Protein AF-A0A3M0ZXK6-F1 (afdb_monomer)

Structure (mmCIF, N/CA/C/O backbone):
data_AF-A0A3M0ZXK6-F1
#
_entry.id   AF-A0A3M0ZXK6-F1
#
loop_
_atom_site.group_PDB
_atom_site.id
_atom_site.type_symbol
_atom_site.label_atom_id
_atom_site.label_alt_id
_atom_site.label_comp_id
_atom_site.label_asym_id
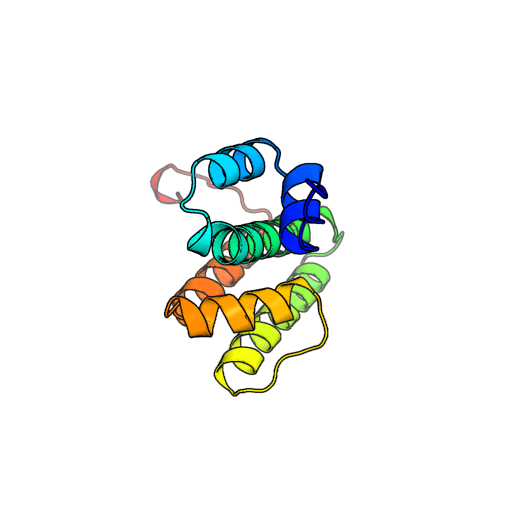_atom_site.label_entity_id
_atom_site.label_seq_id
_atom_site.pdbx_PDB_ins_code
_atom_site.Cartn_x
_atom_site.Cartn_y
_atom_site.Cartn_z
_atom_site.occupancy
_atom_site.B_iso_or_equiv
_atom_site.auth_seq_id
_atom_site.auth_comp_id
_atom_site.auth_asym_id
_atom_site.auth_atom_id
_atom_site.pdbx_PDB_model_num
ATOM 1 N N . MET A 1 1 ? -9.031 29.439 9.785 1.00 37.62 1 MET A N 1
ATOM 2 C CA . MET A 1 1 ? -9.095 27.963 9.754 1.00 37.62 1 MET A CA 1
ATOM 3 C C . MET A 1 1 ? -7.709 27.467 9.398 1.00 37.62 1 MET A C 1
ATOM 5 O O . MET A 1 1 ? -7.245 27.794 8.315 1.00 37.62 1 MET A O 1
ATOM 9 N N . SER A 1 2 ? -7.019 26.801 10.326 1.00 43.53 2 SER A N 1
ATOM 10 C CA . SER A 1 2 ? -5.708 26.208 10.035 1.00 43.53 2 SER A CA 1
ATOM 11 C C . SER A 1 2 ? -5.878 25.158 8.936 1.00 43.53 2 SER A C 1
ATOM 13 O O . SER A 1 2 ? -6.795 24.337 9.027 1.00 43.53 2 SER A O 1
ATOM 15 N N . ALA A 1 3 ? -5.056 25.210 7.889 1.00 57.19 3 ALA A N 1
ATOM 16 C CA .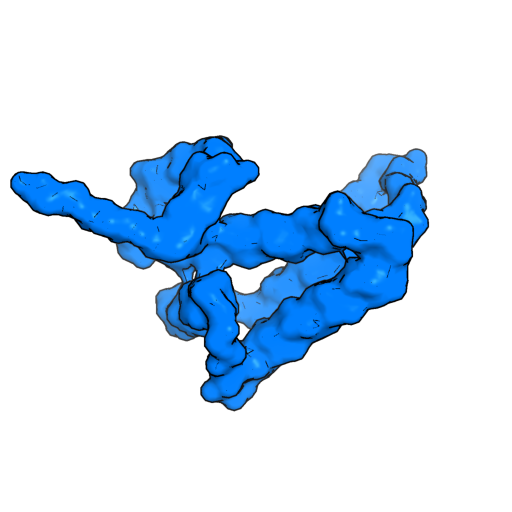 ALA A 1 3 ? -4.977 24.116 6.933 1.00 57.19 3 ALA A CA 1
ATOM 17 C C . ALA A 1 3 ? -4.490 22.888 7.709 1.00 57.19 3 ALA A C 1
ATOM 19 O O . ALA A 1 3 ? -3.409 22.914 8.291 1.00 57.19 3 ALA A O 1
ATOM 20 N N . ARG A 1 4 ? -5.320 21.848 7.794 1.00 72.62 4 ARG A N 1
ATOM 21 C CA . ARG A 1 4 ? -4.926 20.593 8.434 1.00 72.62 4 ARG A CA 1
ATOM 22 C C . ARG A 1 4 ? -3.749 20.030 7.632 1.00 72.62 4 ARG A C 1
ATOM 24 O O . ARG A 1 4 ? -3.878 19.884 6.417 1.00 72.62 4 ARG A O 1
ATOM 31 N N . GLU A 1 5 ? -2.616 19.796 8.290 1.00 87.56 5 GLU A N 1
ATOM 32 C CA . GLU A 1 5 ? -1.462 19.145 7.662 1.00 87.56 5 GLU A CA 1
ATOM 33 C C . GLU A 1 5 ? -1.898 17.771 7.140 1.00 87.56 5 GLU A C 1
ATOM 35 O O . GLU A 1 5 ? -2.696 17.085 7.788 1.00 87.56 5 GLU A O 1
ATOM 40 N N . LEU A 1 6 ? -1.450 17.410 5.934 1.00 91.06 6 LEU A N 1
ATOM 41 C CA . LEU A 1 6 ? -1.764 16.099 5.378 1.00 91.06 6 LEU A CA 1
ATOM 42 C C . LEU A 1 6 ? -0.947 15.038 6.123 1.00 91.06 6 LEU A C 1
ATOM 44 O O . LEU A 1 6 ? 0.128 15.305 6.659 1.00 91.06 6 LEU A O 1
ATOM 48 N N . SER A 1 7 ? -1.461 13.813 6.171 1.00 96.06 7 SER A N 1
ATOM 49 C CA . SER A 1 7 ? -0.660 12.690 6.647 1.00 96.06 7 SER A CA 1
ATOM 50 C C . SER A 1 7 ? 0.475 12.382 5.673 1.00 96.06 7 SER A C 1
ATOM 52 O O . SER A 1 7 ? 0.400 12.701 4.486 1.00 96.06 7 SER A O 1
ATOM 54 N N . HIS A 1 8 ? 1.500 11.666 6.145 1.00 97.44 8 HIS A N 1
ATOM 55 C CA . HIS A 1 8 ? 2.597 11.199 5.293 1.00 97.44 8 HIS A CA 1
ATOM 56 C C . HIS A 1 8 ? 2.093 10.471 4.034 1.00 97.44 8 HIS A C 1
ATOM 58 O O . HIS A 1 8 ? 2.580 10.728 2.932 1.00 97.44 8 HIS A O 1
ATOM 64 N N . CYS A 1 9 ? 1.104 9.586 4.192 1.00 98.06 9 CYS A N 1
ATOM 65 C CA . CYS A 1 9 ? 0.514 8.825 3.093 1.00 98.06 9 CYS A CA 1
ATOM 66 C C . CYS A 1 9 ? -0.223 9.744 2.113 1.00 98.06 9 CYS A C 1
ATOM 68 O O . CYS A 1 9 ? 0.003 9.657 0.908 1.00 98.06 9 CYS A O 1
ATOM 70 N N . ALA A 1 10 ? -1.038 10.680 2.607 1.00 97.25 10 ALA A N 1
ATOM 71 C CA . ALA A 1 10 ? -1.725 11.659 1.768 1.00 97.25 10 ALA A CA 1
ATOM 72 C C . ALA A 1 10 ? -0.737 12.575 1.018 1.00 97.25 10 ALA A C 1
ATOM 74 O O . ALA A 1 10 ? -0.916 12.843 -0.172 1.00 97.25 10 ALA A O 1
ATOM 75 N N . GLU A 1 11 ? 0.346 13.001 1.672 1.00 97.19 11 GLU A N 1
AT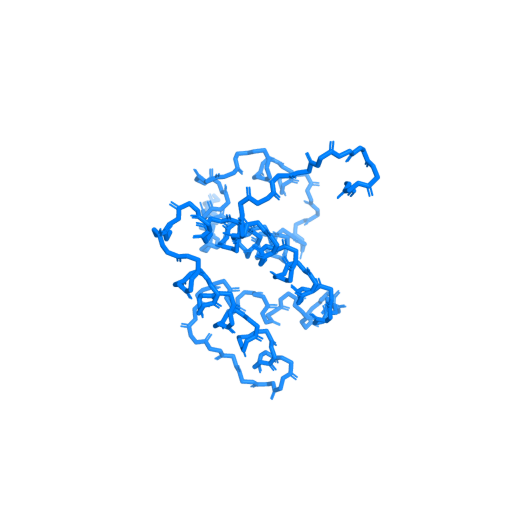OM 76 C CA . GLU A 1 11 ? 1.427 13.776 1.057 1.00 97.19 11 GLU A CA 1
ATOM 77 C C . GLU A 1 11 ? 2.149 12.985 -0.043 1.00 97.19 11 GLU A C 1
ATOM 79 O O . GLU A 1 11 ? 2.443 13.527 -1.114 1.00 97.19 11 GLU A O 1
ATOM 84 N N . ALA A 1 12 ? 2.444 11.706 0.219 1.00 96.75 12 ALA A N 1
ATOM 85 C CA . ALA A 1 12 ? 3.074 10.806 -0.737 1.00 96.75 12 ALA A CA 1
ATOM 86 C C . ALA A 1 12 ? 2.183 10.627 -1.969 1.00 96.75 12 ALA A C 1
ATOM 88 O O . ALA A 1 12 ? 2.650 10.861 -3.083 1.00 96.75 12 ALA A O 1
ATOM 89 N N . VAL A 1 13 ? 0.893 10.332 -1.771 1.00 97.56 13 VAL A N 1
ATOM 90 C CA . VAL A 1 13 ? -0.084 10.194 -2.858 1.00 97.56 13 VAL A CA 1
ATOM 91 C C . VAL A 1 13 ? -0.193 11.493 -3.655 1.00 97.56 13 VAL A C 1
ATOM 93 O O . VAL A 1 13 ? -0.035 11.462 -4.870 1.00 97.56 13 VAL A O 1
ATOM 96 N N . ARG A 1 14 ? -0.330 12.655 -2.999 1.00 96.75 14 ARG A N 1
ATOM 97 C CA . ARG A 1 14 ? -0.374 13.963 -3.681 1.00 96.75 14 ARG A CA 1
ATOM 98 C C . ARG A 1 14 ? 0.830 14.204 -4.589 1.00 96.75 14 ARG A C 1
ATOM 100 O O . ARG A 1 14 ? 0.681 14.798 -5.656 1.00 96.75 14 ARG A O 1
ATOM 107 N N . ARG A 1 15 ? 2.023 13.800 -4.146 1.00 96.00 15 ARG A N 1
ATOM 108 C CA . ARG A 1 15 ? 3.279 14.030 -4.870 1.00 96.00 15 ARG A CA 1
ATOM 109 C C . ARG A 1 15 ? 3.488 13.046 -6.019 1.00 96.00 15 ARG A C 1
ATOM 111 O O . ARG A 1 15 ? 4.098 13.416 -7.016 1.00 96.00 15 ARG A O 1
ATOM 118 N N . LEU A 1 16 ? 3.060 11.802 -5.846 1.00 94.06 16 LEU A N 1
ATOM 119 C CA . LEU A 1 16 ? 3.503 10.678 -6.667 1.00 94.06 16 LEU A CA 1
ATOM 120 C C . LEU A 1 16 ? 2.396 10.071 -7.544 1.00 94.06 16 LEU A C 1
ATOM 122 O O . LEU A 1 16 ? 2.732 9.394 -8.512 1.00 94.06 16 LEU A O 1
ATOM 126 N N . ASP A 1 17 ? 1.123 10.336 -7.238 1.00 94.94 17 ASP A N 1
ATOM 127 C CA . ASP A 1 17 ? -0.045 9.850 -7.978 1.00 94.94 17 ASP A CA 1
ATOM 128 C C . ASP A 1 17 ? -1.184 10.884 -7.908 1.00 94.94 17 ASP A C 1
ATOM 130 O O . ASP A 1 17 ? -2.032 10.895 -7.006 1.00 94.94 17 ASP A O 1
ATOM 134 N N . ARG A 1 18 ? -1.163 11.820 -8.863 1.00 95.06 18 ARG A N 1
ATOM 135 C CA . ARG A 1 18 ? -2.086 12.959 -8.875 1.00 95.06 18 ARG A CA 1
ATOM 136 C C . ARG A 1 18 ? -3.538 12.520 -9.046 1.00 95.06 18 ARG A C 1
ATOM 138 O O . ARG A 1 18 ? -4.413 13.126 -8.427 1.00 95.06 18 ARG A O 1
ATOM 145 N N . ASP A 1 19 ? -3.788 11.491 -9.843 1.00 96.81 19 ASP A N 1
ATOM 146 C CA . ASP A 1 19 ? -5.142 11.021 -10.118 1.00 96.81 19 ASP A CA 1
ATOM 147 C C . ASP A 1 19 ? -5.735 10.383 -8.864 1.00 96.81 19 ASP A C 1
ATOM 149 O O . ASP A 1 19 ? -6.819 10.781 -8.429 1.00 96.81 19 ASP A O 1
ATOM 153 N N . ARG A 1 20 ? -4.987 9.501 -8.183 1.00 96.56 20 ARG A N 1
ATOM 154 C CA . ARG A 1 20 ? -5.422 8.946 -6.891 1.00 96.56 20 ARG A CA 1
ATOM 155 C C . ARG A 1 20 ? -5.601 10.024 -5.835 1.00 96.56 20 ARG A C 1
ATOM 157 O O . ARG A 1 20 ? -6.592 9.980 -5.105 1.00 96.56 20 ARG A O 1
ATOM 164 N N . TRP A 1 21 ? -4.729 11.030 -5.788 1.00 97.25 21 TRP A N 1
ATOM 165 C CA . TRP A 1 21 ? -4.919 12.180 -4.901 1.00 97.25 21 TRP A CA 1
ATOM 166 C C . TRP A 1 21 ? -6.252 12.891 -5.146 1.00 97.25 21 TRP A C 1
ATOM 168 O O . TRP A 1 21 ? -6.971 13.189 -4.194 1.00 97.25 21 TRP A O 1
ATOM 178 N N . LEU A 1 22 ? -6.616 13.132 -6.408 1.00 96.88 22 LEU A N 1
ATOM 179 C CA . LEU A 1 22 ? -7.900 13.748 -6.733 1.00 96.88 22 LEU A CA 1
ATOM 180 C C . LEU A 1 22 ? -9.070 12.866 -6.285 1.00 96.88 22 LEU A C 1
ATOM 182 O O . LEU A 1 22 ? -10.027 13.403 -5.731 1.00 96.88 22 LEU A O 1
ATOM 186 N N . THR A 1 23 ? -8.981 11.536 -6.420 1.00 97.06 23 THR A N 1
ATOM 187 C CA . THR A 1 23 ? -10.041 10.636 -5.920 1.00 97.06 23 THR A CA 1
ATOM 188 C C . THR A 1 23 ? -10.267 10.761 -4.409 1.00 97.06 23 THR A C 1
ATOM 190 O O . THR A 1 23 ? -11.413 10.736 -3.963 1.00 97.06 23 THR A O 1
ATOM 193 N N . LEU A 1 24 ? -9.212 10.996 -3.614 1.00 95.69 24 LEU A N 1
ATOM 194 C CA . LEU A 1 24 ? -9.337 11.205 -2.164 1.00 95.69 24 LEU A CA 1
ATOM 195 C C . LEU A 1 24 ? -10.163 12.450 -1.817 1.00 95.69 24 LEU A C 1
ATOM 197 O O . LEU A 1 24 ? -10.848 12.470 -0.796 1.00 95.69 24 LEU A O 1
ATOM 201 N N . LEU A 1 25 ? -10.136 13.487 -2.661 1.00 94.56 25 LEU A N 1
ATOM 202 C CA . LEU A 1 25 ? -10.903 14.716 -2.429 1.00 94.56 25 LEU A CA 1
ATOM 203 C C . LEU A 1 25 ? -12.419 14.486 -2.513 1.00 94.56 25 LEU A C 1
ATOM 205 O O . LEU A 1 25 ? -13.175 15.229 -1.884 1.00 94.56 25 LEU A O 1
ATOM 209 N N . PHE A 1 26 ? -12.848 13.448 -3.235 1.00 96.25 26 PHE A N 1
ATOM 210 C CA . PHE A 1 26 ? -14.250 13.044 -3.361 1.00 96.25 26 PHE A CA 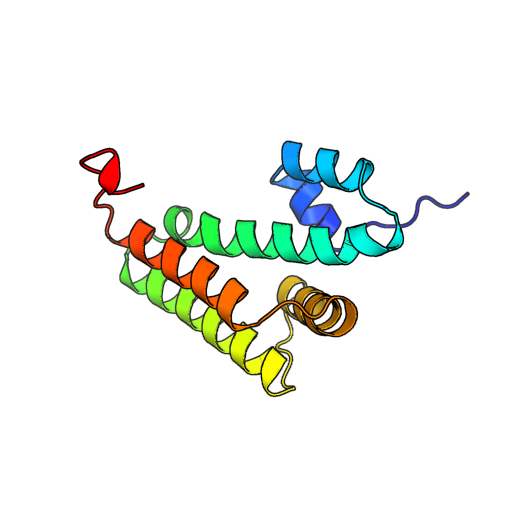1
ATOM 211 C C . PHE A 1 26 ? -14.671 11.980 -2.342 1.00 96.25 26 PHE A C 1
ATOM 213 O O . PHE A 1 26 ? -15.866 11.784 -2.132 1.00 96.25 26 PHE A O 1
ATOM 220 N N . ALA A 1 27 ? -13.721 11.319 -1.675 1.00 95.75 27 ALA A N 1
ATOM 221 C CA . ALA A 1 27 ? -14.029 10.361 -0.623 1.00 95.75 27 ALA A CA 1
ATOM 222 C C . ALA A 1 27 ? -14.619 11.052 0.618 1.00 95.75 27 ALA A C 1
ATOM 224 O O . ALA A 1 27 ? -14.296 12.212 0.932 1.00 95.75 27 ALA A O 1
ATOM 225 N N . HIS A 1 28 ? -15.455 10.315 1.354 1.00 96.00 28 HIS A N 1
ATOM 226 C CA . HIS A 1 28 ? -15.989 10.760 2.636 1.00 96.00 28 HIS A CA 1
ATOM 227 C C . HIS A 1 28 ? -14.827 11.088 3.597 1.00 96.00 28 HIS A C 1
ATOM 229 O O . HIS A 1 28 ? -13.855 10.332 3.643 1.00 96.00 28 HIS A O 1
ATOM 235 N N . PRO A 1 29 ? -14.872 12.201 4.361 1.00 93.56 29 PRO A N 1
ATOM 236 C CA . PRO A 1 29 ? -13.734 12.646 5.170 1.00 93.56 29 PRO A CA 1
ATOM 237 C C . PRO A 1 29 ? -13.170 11.591 6.127 1.00 93.56 29 PRO A C 1
ATOM 239 O O . PRO A 1 29 ? -11.963 11.572 6.343 1.00 93.56 29 PRO A O 1
ATOM 242 N N . GLY A 1 30 ? -14.023 10.708 6.658 1.00 94.06 30 GLY A N 1
ATOM 243 C CA . GLY A 1 30 ? -13.613 9.617 7.547 1.00 94.06 30 GLY A CA 1
ATOM 244 C C . GLY A 1 30 ? -12.833 8.487 6.866 1.00 94.06 30 GLY A C 1
ATOM 245 O O . GLY A 1 30 ? -12.204 7.706 7.564 1.00 94.06 30 GLY A O 1
ATOM 246 N N . ASP A 1 31 ? -12.839 8.396 5.534 1.00 95.62 31 ASP A N 1
ATOM 247 C CA . ASP A 1 31 ? -12.202 7.297 4.784 1.00 95.62 31 ASP A CA 1
ATOM 248 C C . ASP A 1 31 ? -10.920 7.722 4.070 1.00 95.62 31 ASP A C 1
ATOM 250 O O . ASP A 1 31 ? -10.164 6.888 3.572 1.00 95.62 31 ASP A O 1
ATOM 254 N N . ARG A 1 32 ? -10.652 9.031 4.019 1.00 96.56 32 ARG A N 1
ATOM 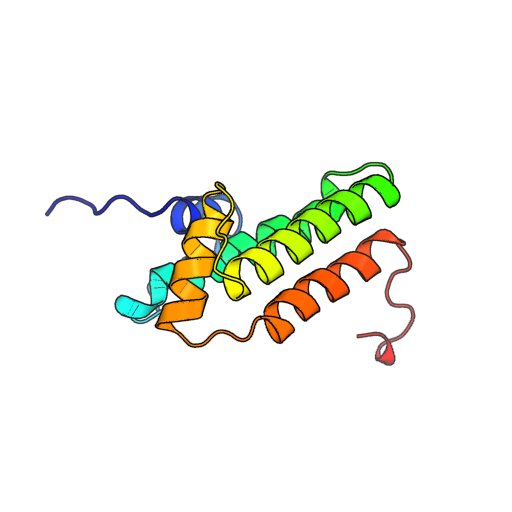255 C CA . ARG A 1 32 ? -9.538 9.599 3.249 1.00 96.56 32 ARG A CA 1
ATOM 256 C C . ARG A 1 32 ? -8.184 9.079 3.700 1.00 96.56 32 ARG A C 1
ATOM 258 O O . ARG A 1 32 ? -7.348 8.806 2.850 1.00 96.56 32 ARG A O 1
ATOM 265 N N . GLU A 1 33 ? -7.975 8.930 5.004 1.00 96.75 33 GLU A N 1
ATOM 266 C CA . GLU A 1 33 ? -6.697 8.455 5.544 1.00 96.75 33 GLU A CA 1
ATOM 267 C C . GLU A 1 33 ? -6.474 6.965 5.274 1.00 96.75 33 GLU A C 1
ATOM 269 O O . GLU A 1 33 ? -5.386 6.579 4.851 1.00 96.75 33 GLU A O 1
ATOM 274 N N . ALA A 1 34 ? -7.516 6.138 5.407 1.00 97.69 34 ALA A N 1
ATOM 275 C CA . ALA A 1 34 ? -7.440 4.718 5.069 1.00 97.69 34 ALA A CA 1
ATOM 276 C C . ALA A 1 34 ? -7.158 4.511 3.570 1.00 97.69 34 ALA A C 1
ATOM 278 O O . ALA A 1 34 ? -6.273 3.740 3.195 1.00 97.69 34 ALA A O 1
ATOM 279 N N . LEU A 1 35 ? -7.845 5.264 2.704 1.00 97.94 35 LEU A N 1
ATOM 280 C CA . LEU A 1 35 ? -7.586 5.245 1.263 1.00 97.94 35 LEU A CA 1
ATOM 281 C C . LEU A 1 35 ? -6.191 5.785 0.922 1.00 97.94 35 LEU A C 1
ATOM 283 O O . LEU A 1 35 ? -5.515 5.228 0.060 1.00 97.94 35 LEU A O 1
ATOM 287 N N . ALA A 1 36 ? -5.727 6.838 1.600 1.00 98.12 36 ALA A N 1
ATOM 288 C CA . ALA A 1 36 ? -4.377 7.358 1.413 1.00 98.12 36 ALA A CA 1
ATOM 289 C C . ALA A 1 36 ? -3.314 6.320 1.797 1.00 98.12 36 ALA A C 1
ATOM 291 O O . ALA A 1 36 ? -2.333 6.175 1.070 1.00 98.12 36 ALA A O 1
ATOM 292 N N . ALA A 1 37 ? -3.513 5.579 2.893 1.00 98.38 37 ALA A N 1
ATOM 293 C CA . ALA A 1 37 ? -2.633 4.487 3.303 1.00 98.38 37 ALA A CA 1
ATOM 294 C C . ALA A 1 37 ? -2.585 3.372 2.248 1.00 98.38 37 ALA A C 1
ATOM 296 O O . ALA A 1 37 ? -1.496 2.981 1.827 1.00 98.38 37 ALA A O 1
ATOM 297 N N . LEU A 1 38 ? -3.749 2.927 1.756 1.00 98.12 38 LEU A N 1
ATOM 298 C CA . LEU A 1 38 ? -3.845 1.909 0.706 1.00 98.12 38 LEU A CA 1
ATOM 299 C C . LEU A 1 38 ? -3.159 2.356 -0.594 1.00 98.12 38 LEU A C 1
ATOM 301 O O . LEU A 1 38 ? -2.404 1.598 -1.201 1.00 98.12 38 LEU A O 1
ATOM 305 N N . TYR A 1 39 ? -3.381 3.601 -1.019 1.00 98.25 39 TYR A N 1
ATOM 306 C CA . TYR A 1 39 ? -2.755 4.144 -2.224 1.00 98.25 39 TYR A CA 1
ATOM 307 C C . TYR A 1 39 ? -1.248 4.346 -2.069 1.00 98.25 39 TYR A C 1
ATOM 309 O O . TYR A 1 39 ? -0.508 4.081 -3.016 1.00 98.25 39 TYR A O 1
ATOM 317 N N . ALA A 1 40 ? -0.778 4.790 -0.902 1.00 98.44 40 ALA A N 1
ATOM 318 C CA . ALA A 1 40 ? 0.650 4.907 -0.624 1.00 98.44 40 ALA A CA 1
ATOM 319 C C . ALA A 1 40 ? 1.330 3.528 -0.615 1.00 98.44 40 ALA A C 1
ATOM 321 O O . ALA A 1 40 ? 2.386 3.367 -1.224 1.00 98.44 40 ALA A O 1
ATOM 322 N N . PHE A 1 41 ? 0.698 2.522 -0.005 1.00 98.50 41 PHE A N 1
ATOM 323 C CA . PHE A 1 41 ? 1.155 1.132 -0.040 1.00 98.50 41 PHE A CA 1
ATOM 324 C C . PHE A 1 41 ? 1.262 0.597 -1.467 1.00 98.50 41 PHE A C 1
ATOM 326 O O . PHE A 1 41 ? 2.339 0.160 -1.870 1.00 98.50 41 PHE A O 1
ATOM 333 N N . ASN A 1 42 ? 0.185 0.707 -2.253 1.00 97.81 42 ASN A N 1
ATOM 334 C CA . ASN A 1 42 ? 0.182 0.263 -3.646 1.00 97.81 42 ASN A CA 1
ATOM 335 C C . ASN A 1 42 ? 1.311 0.923 -4.457 1.00 97.81 42 ASN A C 1
ATOM 337 O O . ASN A 1 42 ? 1.957 0.272 -5.274 1.00 97.81 42 ASN A O 1
ATOM 341 N N . GLN A 1 43 ? 1.589 2.206 -4.215 1.00 96.75 43 GLN A N 1
ATOM 342 C CA . GLN A 1 43 ? 2.695 2.898 -4.875 1.00 96.75 43 GLN A CA 1
ATOM 343 C C . GLN A 1 43 ? 4.073 2.383 -4.460 1.00 96.75 43 GLN A C 1
ATOM 345 O O . GLN A 1 43 ? 4.952 2.287 -5.317 1.00 96.75 43 GLN A O 1
ATOM 350 N N . GLU A 1 44 ? 4.294 2.073 -3.182 1.00 97.06 44 GLU A N 1
ATOM 351 C CA . GLU A 1 44 ? 5.577 1.530 -2.728 1.00 97.06 44 GLU A CA 1
ATOM 352 C C . GLU A 1 44 ? 5.860 0.164 -3.356 1.00 97.06 44 GLU A C 1
ATOM 354 O O . GLU A 1 44 ? 6.965 -0.037 -3.862 1.00 97.06 44 GLU A O 1
ATOM 359 N N . ILE A 1 45 ? 4.868 -0.735 -3.394 1.00 97.56 45 ILE A N 1
ATOM 360 C CA . ILE A 1 45 ? 5.041 -2.067 -3.995 1.00 97.56 45 ILE A CA 1
ATOM 361 C C . ILE A 1 45 ? 5.174 -1.993 -5.522 1.00 97.56 45 ILE A C 1
ATOM 363 O O . ILE A 1 45 ? 6.032 -2.664 -6.088 1.00 97.56 45 ILE A O 1
ATOM 367 N N . ALA A 1 46 ? 4.417 -1.118 -6.197 1.00 94.94 46 ALA A N 1
ATOM 368 C CA . ALA A 1 46 ? 4.503 -0.950 -7.651 1.00 94.94 46 ALA A CA 1
ATOM 369 C C . ALA A 1 46 ? 5.870 -0.414 -8.100 1.00 94.94 46 ALA A C 1
ATOM 371 O O . ALA A 1 46 ? 6.397 -0.812 -9.133 1.00 94.94 46 ALA A O 1
ATOM 372 N N . ARG A 1 47 ? 6.482 0.466 -7.299 1.00 94.00 47 ARG A N 1
ATOM 373 C CA . ARG A 1 47 ? 7.794 1.059 -7.595 1.00 94.00 47 ARG A CA 1
ATOM 374 C C . ARG A 1 47 ? 8.967 0.123 -7.317 1.00 94.00 47 ARG A C 1
ATOM 376 O O . ARG A 1 47 ? 10.100 0.523 -7.579 1.00 94.00 47 ARG A O 1
ATOM 383 N N . VAL A 1 48 ? 8.752 -1.066 -6.745 1.00 95.69 48 VAL A N 1
ATOM 384 C CA . VAL A 1 48 ? 9.857 -1.986 -6.426 1.00 95.69 48 VAL A CA 1
ATOM 385 C C . VAL A 1 48 ? 10.632 -2.341 -7.688 1.00 95.69 48 VAL A C 1
ATOM 387 O O . VAL A 1 48 ? 11.847 -2.155 -7.695 1.00 95.69 48 VAL A O 1
ATOM 390 N N . ARG A 1 49 ? 9.935 -2.747 -8.755 1.00 91.19 49 ARG A N 1
ATOM 391 C CA . ARG A 1 49 ? 10.537 -3.099 -10.048 1.00 91.19 49 ARG A CA 1
ATOM 392 C C . ARG A 1 49 ? 11.411 -1.980 -10.612 1.00 91.19 49 ARG A C 1
ATOM 394 O O . ARG A 1 49 ? 12.543 -2.225 -11.002 1.00 91.19 49 ARG A O 1
ATOM 401 N N . ASP A 1 50 ? 10.922 -0.743 -10.590 1.00 90.62 50 ASP A N 1
ATOM 402 C CA . ASP A 1 50 ? 11.641 0.409 -11.155 1.00 90.62 50 ASP A CA 1
ATOM 403 C C . ASP A 1 50 ? 12.866 0.834 -10.324 1.00 90.62 50 ASP A C 1
ATOM 405 O O . ASP A 1 50 ? 13.702 1.612 -10.783 1.00 90.62 50 ASP A O 1
ATOM 409 N N . ARG A 1 51 ? 12.963 0.378 -9.068 1.00 91.75 51 ARG A N 1
ATOM 410 C CA . ARG A 1 51 ? 14.005 0.780 -8.107 1.00 91.75 51 ARG A CA 1
ATOM 411 C C . ARG A 1 51 ? 15.116 -0.253 -7.939 1.00 91.75 51 ARG A C 1
ATOM 413 O O . ARG A 1 51 ? 16.067 0.022 -7.203 1.00 91.75 51 ARG A O 1
ATOM 420 N N . VAL A 1 52 ? 14.996 -1.429 -8.549 1.00 90.44 52 VAL A N 1
ATOM 421 C CA . VAL A 1 52 ? 15.967 -2.520 -8.418 1.00 90.44 52 VAL A CA 1
ATOM 422 C C . VAL A 1 52 ? 16.518 -2.909 -9.782 1.00 90.44 52 VAL A C 1
ATOM 424 O O . VAL A 1 52 ? 15.790 -2.958 -10.764 1.00 90.44 52 VAL A O 1
ATOM 427 N N . SER A 1 53 ? 17.818 -3.193 -9.838 1.00 86.00 53 SER A N 1
ATOM 428 C CA . SER A 1 53 ? 18.476 -3.640 -11.074 1.00 86.00 53 SER A CA 1
ATOM 429 C C . SER A 1 53 ? 18.427 -5.157 -11.258 1.00 86.00 53 SER A C 1
ATOM 431 O O . SER A 1 53 ? 18.575 -5.643 -12.373 1.00 86.00 53 SER A O 1
ATOM 433 N N . GLU A 1 54 ? 18.251 -5.905 -10.166 1.00 91.31 54 GLU A N 1
ATOM 434 C CA . GLU A 1 54 ? 18.252 -7.368 -10.147 1.00 91.31 54 GLU A CA 1
ATOM 435 C C . GLU A 1 54 ? 16.924 -7.882 -9.571 1.00 91.31 54 GLU A C 1
ATOM 437 O O . GLU A 1 54 ? 16.526 -7.405 -8.499 1.00 91.31 54 GLU A O 1
ATOM 442 N N . PRO A 1 55 ? 16.263 -8.875 -10.202 1.00 92.00 55 PRO A N 1
ATOM 443 C CA . PRO A 1 55 ? 14.991 -9.425 -9.720 1.00 92.00 55 PRO A CA 1
ATOM 444 C C . PRO A 1 55 ? 15.036 -9.875 -8.254 1.00 92.00 55 PRO A C 1
ATOM 446 O O . PRO A 1 55 ? 14.125 -9.585 -7.482 1.00 92.00 55 PRO A O 1
ATOM 449 N N . MET A 1 56 ? 16.151 -10.477 -7.828 1.00 94.06 56 MET A N 1
ATOM 450 C CA . MET A 1 56 ? 16.356 -10.921 -6.444 1.00 94.06 56 MET A CA 1
ATOM 451 C C . MET A 1 56 ? 16.239 -9.774 -5.424 1.00 94.06 56 MET A C 1
ATOM 453 O O . MET A 1 56 ? 15.647 -9.940 -4.359 1.00 94.06 56 MET A O 1
ATOM 457 N N . LEU A 1 57 ? 16.758 -8.583 -5.743 1.00 95.44 57 LEU A N 1
ATOM 458 C CA . LEU A 1 57 ? 16.631 -7.415 -4.864 1.00 95.44 57 LEU A CA 1
ATOM 459 C C . LEU A 1 57 ? 15.179 -6.926 -4.775 1.00 95.44 57 LEU A C 1
ATOM 461 O O . LEU A 1 57 ? 14.770 -6.401 -3.737 1.00 95.44 57 LEU A O 1
ATOM 465 N N . GLY A 1 58 ? 14.405 -7.098 -5.850 1.00 96.44 58 GLY A N 1
ATOM 466 C CA . GLY A 1 58 ? 12.966 -6.851 -5.859 1.00 96.44 58 GLY A CA 1
ATOM 467 C C . GLY A 1 58 ? 12.224 -7.816 -4.942 1.00 96.44 58 GLY A C 1
ATOM 468 O O . GLY A 1 58 ? 11.486 -7.368 -4.066 1.00 96.44 58 GLY A O 1
ATOM 469 N N . ALA A 1 59 ? 12.503 -9.115 -5.072 1.00 96.62 59 ALA A N 1
ATOM 470 C CA . ALA A 1 59 ? 11.896 -10.161 -4.253 1.00 96.62 59 ALA A CA 1
ATOM 471 C C . ALA A 1 59 ? 12.152 -9.932 -2.753 1.00 96.62 59 ALA A C 1
ATOM 473 O O . ALA A 1 59 ? 11.221 -9.972 -1.955 1.00 96.62 59 ALA A O 1
ATOM 474 N N . ILE A 1 60 ? 13.380 -9.560 -2.364 1.00 97.12 60 ILE A N 1
ATOM 475 C CA . ILE A 1 60 ? 13.711 -9.215 -0.967 1.00 97.12 60 ILE A CA 1
ATOM 476 C C . ILE A 1 60 ? 12.854 -8.046 -0.449 1.00 97.12 60 ILE A C 1
ATOM 478 O O . ILE A 1 60 ? 12.391 -8.064 0.693 1.00 97.12 60 ILE A O 1
ATOM 482 N N . ARG A 1 61 ? 12.627 -7.011 -1.271 1.00 97.69 61 ARG A N 1
ATOM 483 C CA . ARG A 1 61 ? 11.791 -5.860 -0.888 1.00 97.69 61 ARG A CA 1
ATOM 484 C C . ARG A 1 61 ? 10.313 -6.228 -0.775 1.00 97.69 61 ARG A C 1
ATOM 486 O O . ARG A 1 61 ? 9.647 -5.722 0.125 1.00 97.69 61 ARG A O 1
ATOM 493 N N . LEU A 1 62 ? 9.798 -7.067 -1.672 1.00 98.00 62 LEU A N 1
ATOM 494 C CA . LEU A 1 62 ? 8.416 -7.545 -1.601 1.00 98.00 62 LEU A CA 1
ATOM 495 C C . LEU A 1 62 ? 8.215 -8.476 -0.402 1.00 98.00 62 LEU A C 1
ATOM 497 O O . LEU A 1 62 ? 7.228 -8.319 0.312 1.00 98.00 62 LEU A O 1
ATOM 501 N N . GLU A 1 63 ? 9.181 -9.340 -0.083 1.00 98.25 63 GLU A N 1
ATOM 502 C CA . GLU A 1 63 ? 9.112 -10.166 1.127 1.00 98.25 63 GLU A CA 1
ATOM 503 C C . GLU A 1 63 ? 9.093 -9.305 2.392 1.00 98.25 63 GLU A C 1
ATOM 505 O O . GLU A 1 63 ? 8.280 -9.534 3.286 1.00 98.25 63 GLU A O 1
ATOM 510 N N . TRP A 1 64 ? 9.888 -8.230 2.441 1.00 98.38 64 TRP A N 1
ATOM 511 C CA . TRP A 1 64 ? 9.811 -7.268 3.541 1.00 98.38 64 TRP A CA 1
ATOM 512 C C . TRP A 1 64 ? 8.399 -6.675 3.705 1.00 98.38 64 TRP A C 1
ATOM 514 O O . TRP A 1 64 ? 7.941 -6.477 4.837 1.00 98.38 64 TRP A O 1
ATOM 524 N N . TRP A 1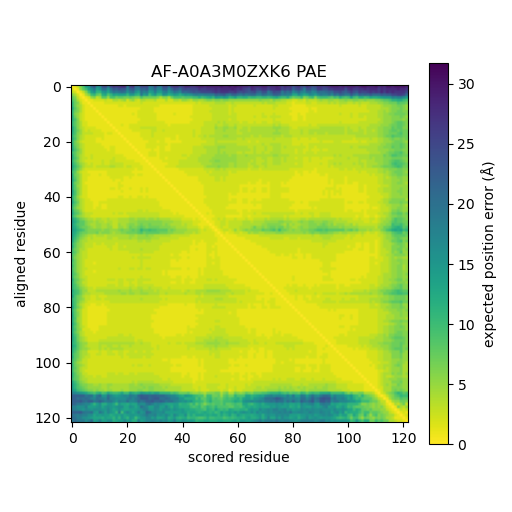 65 ? 7.683 -6.412 2.604 1.00 98.62 65 TRP A N 1
ATOM 525 C CA . TRP A 1 65 ? 6.285 -5.970 2.649 1.00 98.62 65 TRP A CA 1
ATOM 526 C C . TRP A 1 65 ? 5.345 -7.070 3.148 1.00 98.62 65 TRP A C 1
ATOM 528 O O . TRP A 1 65 ? 4.520 -6.784 4.018 1.00 98.62 65 TRP A O 1
ATOM 538 N N . ARG A 1 66 ? 5.501 -8.321 2.692 1.00 98.69 66 ARG A N 1
ATOM 539 C CA . ARG A 1 66 ? 4.712 -9.465 3.188 1.00 98.69 66 ARG A CA 1
ATOM 540 C C . ARG A 1 66 ? 4.874 -9.653 4.688 1.00 98.69 66 ARG A C 1
ATOM 542 O O . ARG A 1 66 ? 3.889 -9.752 5.414 1.00 98.69 66 ARG A O 1
ATOM 549 N N . GLU A 1 67 ? 6.110 -9.644 5.174 1.00 98.62 67 GLU A N 1
ATOM 550 C CA . GLU A 1 67 ? 6.399 -9.726 6.604 1.00 98.62 67 GLU A CA 1
ATOM 551 C C . GLU A 1 67 ? 5.808 -8.551 7.392 1.00 98.62 67 GLU A C 1
ATOM 553 O O . GLU A 1 67 ? 5.387 -8.725 8.533 1.00 98.62 67 GLU A O 1
ATOM 558 N N . SER A 1 68 ? 5.774 -7.353 6.804 1.00 98.69 68 SER A N 1
ATOM 559 C CA . SER A 1 68 ? 5.184 -6.177 7.449 1.00 98.69 68 SER A CA 1
ATOM 560 C C . SER A 1 68 ? 3.664 -6.312 7.582 1.00 98.69 68 SER A C 1
ATOM 562 O O . SER A 1 68 ? 3.135 -6.013 8.649 1.00 98.69 68 SER A O 1
ATOM 564 N N . LEU A 1 69 ? 2.974 -6.814 6.550 1.00 98.62 69 LEU A N 1
ATOM 565 C CA . LEU A 1 69 ? 1.529 -7.081 6.577 1.00 98.62 69 LEU A CA 1
ATOM 566 C C . LEU A 1 69 ? 1.166 -8.194 7.571 1.00 98.62 69 LEU A C 1
ATOM 568 O O . LEU A 1 69 ? 0.315 -7.988 8.435 1.00 98.62 69 LEU A O 1
ATOM 572 N N . ARG A 1 70 ? 1.883 -9.325 7.523 1.00 98.50 70 ARG A N 1
ATOM 573 C CA . ARG A 1 70 ? 1.748 -10.419 8.503 1.00 98.50 70 ARG A CA 1
ATOM 574 C C . ARG A 1 70 ? 2.021 -9.927 9.925 1.00 98.50 70 ARG A C 1
ATOM 576 O O . ARG A 1 70 ? 1.334 -10.304 10.869 1.00 98.50 70 ARG A O 1
ATOM 583 N N . GLY A 1 71 ? 3.016 -9.051 10.079 1.00 98.50 71 GLY A N 1
ATOM 584 C CA . GLY A 1 71 ? 3.342 -8.394 11.340 1.00 98.50 71 GLY A CA 1
ATOM 585 C C . GLY A 1 71 ? 2.172 -7.582 11.886 1.00 98.50 71 GLY A C 1
ATOM 586 O O . GLY A 1 71 ? 1.819 -7.759 13.049 1.00 98.50 71 GLY A O 1
ATOM 587 N N . ILE A 1 72 ? 1.527 -6.753 11.055 1.00 98.44 72 ILE A N 1
ATOM 588 C CA . ILE A 1 72 ? 0.330 -5.992 11.446 1.00 98.44 72 ILE A CA 1
ATOM 589 C C . ILE A 1 72 ? -0.765 -6.931 11.962 1.00 98.44 72 ILE A C 1
ATOM 591 O O . ILE A 1 72 ? -1.274 -6.714 13.061 1.00 98.44 72 ILE A O 1
ATOM 595 N N . ALA A 1 73 ? -1.101 -7.981 11.210 1.00 97.19 73 ALA A N 1
ATOM 596 C CA . ALA A 1 73 ? -2.151 -8.922 11.598 1.00 97.19 73 ALA A CA 1
ATOM 597 C C . ALA A 1 73 ? -1.819 -9.704 12.879 1.00 97.19 73 ALA A C 1
ATOM 599 O O . ALA A 1 73 ? -2.705 -10.008 13.677 1.00 97.19 73 ALA A O 1
ATOM 600 N N . ALA A 1 74 ? -0.533 -9.960 13.126 1.00 97.75 74 ALA A N 1
ATOM 601 C CA . ALA A 1 74 ? -0.029 -10.542 14.368 1.00 97.75 74 ALA A CA 1
ATOM 602 C C . ALA A 1 74 ? 0.138 -9.521 15.519 1.00 97.75 74 ALA A C 1
ATOM 604 O O . ALA A 1 74 ? 0.663 -9.868 16.577 1.00 97.75 74 ALA A O 1
ATOM 605 N N . GLY A 1 75 ? -0.263 -8.257 15.337 1.00 97.12 75 GLY A N 1
ATOM 606 C CA . GLY A 1 75 ? -0.182 -7.201 16.355 1.00 97.12 75 GLY A CA 1
ATOM 607 C C . GLY A 1 75 ? 1.205 -6.568 16.532 1.00 97.12 75 GLY A C 1
ATOM 608 O O . GLY A 1 75 ? 1.429 -5.825 17.486 1.00 97.12 75 GLY A O 1
ATOM 609 N N . THR A 1 76 ? 2.144 -6.834 15.624 1.00 97.75 76 THR A N 1
ATOM 610 C CA . THR A 1 76 ? 3.499 -6.263 15.613 1.00 97.75 76 THR A CA 1
ATOM 611 C C . THR A 1 76 ? 3.670 -5.298 14.439 1.00 97.75 76 THR A C 1
ATOM 613 O O . THR A 1 76 ? 4.056 -5.678 13.333 1.00 97.75 76 THR A O 1
ATOM 616 N N . VAL A 1 77 ? 3.422 -4.012 14.686 1.00 98.12 77 VAL A N 1
ATOM 617 C CA . VAL A 1 77 ? 3.532 -2.965 13.660 1.00 98.12 77 VAL A CA 1
ATOM 618 C C . VAL A 1 77 ? 4.978 -2.478 13.550 1.00 98.12 77 VAL A C 1
ATOM 620 O O . VAL A 1 77 ? 5.537 -1.913 14.492 1.00 98.12 77 VAL A O 1
ATOM 623 N N . ARG A 1 78 ? 5.604 -2.690 12.386 1.00 98.00 78 ARG A N 1
ATOM 624 C CA . ARG A 1 78 ? 6.950 -2.171 12.094 1.00 98.00 78 ARG A CA 1
ATOM 625 C C . ARG A 1 78 ? 6.913 -0.651 11.935 1.00 98.00 78 ARG A C 1
ATOM 627 O O . ARG A 1 78 ? 5.983 -0.103 11.349 1.00 98.00 78 ARG A O 1
ATOM 634 N N . ARG A 1 79 ? 7.975 0.025 12.386 1.00 98.00 79 ARG A N 1
ATOM 635 C CA . ARG A 1 79 ? 8.119 1.481 12.265 1.00 98.00 79 ARG A CA 1
ATOM 636 C C . ARG A 1 79 ? 8.396 1.886 10.818 1.00 98.00 79 ARG A C 1
ATOM 638 O O . ARG A 1 79 ? 9.544 1.937 10.380 1.00 98.00 79 ARG A O 1
ATOM 645 N N . HIS A 1 80 ? 7.333 2.170 10.084 1.00 98.44 80 HIS A N 1
ATOM 646 C CA . HIS A 1 80 ? 7.361 2.726 8.740 1.00 98.44 80 HIS A CA 1
ATOM 647 C C . HIS A 1 80 ? 6.044 3.483 8.518 1.00 98.44 80 HIS A C 1
ATOM 649 O O . HIS A 1 80 ? 4.994 2.877 8.727 1.00 98.44 80 HIS A O 1
ATOM 655 N N . PRO A 1 81 ? 6.049 4.746 8.049 1.00 98.25 81 PRO A N 1
ATOM 656 C CA . PRO A 1 81 ? 4.840 5.577 8.032 1.00 98.25 81 PRO A CA 1
ATOM 657 C C . PRO A 1 81 ? 3.641 4.943 7.313 1.00 98.25 81 PRO A C 1
ATOM 659 O O . PRO A 1 81 ? 2.506 5.051 7.766 1.00 98.25 81 PRO A O 1
ATOM 662 N N . VAL A 1 82 ? 3.892 4.239 6.204 1.00 98.50 82 VAL A N 1
ATOM 663 C CA . VAL A 1 82 ? 2.837 3.541 5.450 1.00 98.50 82 VAL A CA 1
ATOM 664 C C . VAL A 1 82 ? 2.362 2.272 6.167 1.00 98.50 82 VAL A C 1
ATOM 666 O O . VAL A 1 82 ? 1.178 1.969 6.123 1.00 98.50 82 VAL A O 1
ATOM 669 N N . VAL A 1 83 ? 3.253 1.550 6.857 1.00 98.69 83 VAL A N 1
ATOM 670 C CA . VAL A 1 83 ? 2.893 0.328 7.605 1.00 98.69 83 VAL A CA 1
ATOM 671 C C . VAL A 1 83 ? 2.061 0.702 8.832 1.00 98.69 83 VAL A C 1
ATOM 673 O O . VAL A 1 83 ? 1.043 0.076 9.102 1.00 98.69 83 VAL A O 1
ATOM 676 N N . GLU A 1 84 ? 2.441 1.769 9.533 1.00 98.75 84 GLU A N 1
ATOM 677 C CA . GLU A 1 84 ? 1.690 2.316 10.667 1.00 98.75 84 GLU A CA 1
ATOM 678 C C . GLU A 1 84 ? 0.290 2.782 10.237 1.00 98.75 84 GLU A C 1
ATOM 680 O O . GLU A 1 84 ? -0.699 2.452 10.888 1.00 98.75 84 GLU A O 1
ATOM 685 N N . ALA A 1 85 ? 0.186 3.483 9.103 1.00 98.50 85 ALA A N 1
ATOM 686 C CA . ALA A 1 85 ? -1.102 3.912 8.561 1.00 98.50 85 ALA A CA 1
ATOM 687 C C . ALA A 1 85 ? -1.964 2.734 8.071 1.00 98.50 85 ALA A C 1
ATOM 689 O O . ALA A 1 85 ? -3.177 2.737 8.278 1.00 98.50 85 ALA A O 1
ATOM 690 N N . LEU A 1 86 ? -1.355 1.712 7.457 1.00 98.44 86 LEU A N 1
ATOM 691 C CA . LEU A 1 86 ? -2.052 0.483 7.075 1.00 98.44 86 LEU A CA 1
ATOM 692 C C . LEU A 1 86 ? -2.586 -0.270 8.290 1.00 98.44 86 LEU A C 1
ATOM 694 O O . LEU A 1 86 ? -3.703 -0.762 8.227 1.00 98.44 86 LEU A O 1
ATOM 698 N N . ALA A 1 87 ? -1.840 -0.329 9.395 1.00 98.62 87 ALA A N 1
ATOM 699 C CA . ALA A 1 87 ? -2.308 -0.983 10.614 1.00 98.62 87 ALA A CA 1
ATOM 700 C C . ALA A 1 87 ? -3.604 -0.355 11.142 1.00 98.62 87 ALA A C 1
ATOM 702 O O . ALA A 1 87 ? -4.548 -1.068 11.478 1.00 98.62 87 ALA A O 1
ATOM 703 N N . VAL A 1 88 ? -3.673 0.980 11.144 1.00 98.25 88 VAL A N 1
ATOM 704 C CA . VAL A 1 88 ? -4.895 1.717 11.495 1.00 98.25 88 VAL A CA 1
ATOM 705 C C . VAL A 1 88 ? -6.009 1.424 10.488 1.00 98.25 88 VAL A C 1
ATOM 707 O O . VAL A 1 88 ? -7.118 1.087 10.889 1.00 98.25 88 VAL A O 1
ATOM 710 N N . ALA A 1 89 ? -5.718 1.485 9.185 1.00 98.06 89 ALA A N 1
ATOM 711 C CA . ALA A 1 89 ? -6.711 1.237 8.141 1.00 98.06 89 ALA A CA 1
ATOM 712 C C . ALA A 1 89 ? -7.285 -0.191 8.192 1.00 98.06 89 ALA A C 1
ATOM 714 O O . ALA A 1 89 ? -8.494 -0.366 8.068 1.00 98.06 89 ALA A O 1
ATOM 715 N N . MET A 1 90 ? -6.440 -1.203 8.410 1.00 98.06 90 MET A N 1
ATOM 716 C CA . MET A 1 90 ? -6.850 -2.601 8.557 1.00 98.06 90 MET A CA 1
ATOM 717 C C . MET A 1 90 ? -7.780 -2.787 9.755 1.00 98.06 90 MET A C 1
ATOM 719 O O . MET A 1 90 ? -8.795 -3.460 9.622 1.00 98.06 90 MET A O 1
ATOM 723 N N . ALA A 1 91 ? -7.478 -2.145 10.888 1.00 97.62 91 ALA A N 1
ATOM 724 C CA . ALA A 1 91 ? -8.300 -2.232 12.091 1.00 97.62 91 ALA A CA 1
ATOM 725 C C . ALA A 1 91 ? -9.626 -1.452 11.991 1.00 97.62 91 ALA A C 1
ATOM 727 O O . ALA A 1 91 ? -10.645 -1.909 12.494 1.00 97.62 91 ALA A O 1
ATOM 728 N N . GLU A 1 92 ? -9.636 -0.267 11.371 1.00 97.19 92 GLU A N 1
ATOM 729 C CA . GLU A 1 92 ? -10.826 0.599 11.312 1.00 97.19 92 GLU A CA 1
ATOM 730 C C . GLU A 1 92 ? -11.786 0.277 10.158 1.00 97.19 92 GLU A C 1
ATOM 732 O O . GLU A 1 92 ? -12.931 0.746 10.153 1.00 97.19 92 GLU A O 1
ATOM 737 N N . ARG A 1 93 ? -11.309 -0.434 9.129 1.00 96.50 93 ARG A N 1
ATOM 738 C CA . ARG A 1 93 ? -12.063 -0.720 7.897 1.00 96.50 93 ARG A CA 1
ATOM 739 C C . ARG A 1 93 ? -12.129 -2.207 7.549 1.00 96.50 93 ARG A C 1
ATOM 741 O O . ARG A 1 93 ? -12.565 -2.525 6.448 1.00 96.50 93 ARG A O 1
ATOM 748 N N . ASP A 1 94 ? -11.704 -3.083 8.461 1.00 95.00 94 ASP A N 1
ATOM 749 C CA . ASP A 1 94 ? -11.693 -4.541 8.286 1.00 95.00 94 ASP A CA 1
ATOM 750 C C . ASP A 1 94 ? -11.038 -4.978 6.961 1.00 95.00 94 ASP A C 1
ATOM 752 O O . ASP A 1 94 ? -11.529 -5.864 6.259 1.00 95.00 94 ASP A O 1
ATOM 756 N N . LEU A 1 95 ? -9.929 -4.326 6.581 1.00 95.06 95 LEU A N 1
ATOM 757 C CA . LEU A 1 95 ? -9.220 -4.666 5.345 1.00 95.06 95 LEU A CA 1
ATOM 758 C C . LEU A 1 95 ? -8.553 -6.043 5.503 1.00 95.06 95 LEU A C 1
ATOM 760 O O . LEU A 1 95 ? -7.699 -6.190 6.386 1.00 95.06 95 LEU A O 1
ATOM 764 N N . PRO A 1 96 ? -8.878 -7.043 4.662 1.00 96.56 96 PRO A N 1
ATOM 765 C CA . PRO A 1 96 ? -8.319 -8.377 4.828 1.00 96.56 96 PRO A CA 1
ATOM 766 C C . PRO A 1 96 ? -6.828 -8.405 4.479 1.00 96.56 9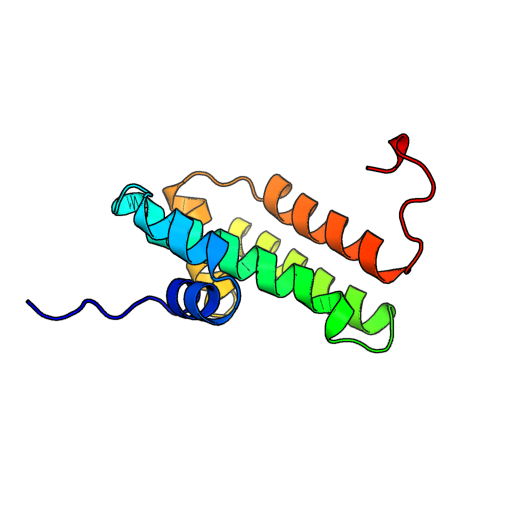6 PRO A C 1
ATOM 768 O O . PRO A 1 96 ? -6.427 -7.985 3.393 1.00 96.56 96 PRO A O 1
ATOM 771 N N . GLU A 1 97 ? -6.004 -8.971 5.366 1.00 97.81 97 GLU A N 1
ATOM 772 C CA . GLU A 1 97 ? -4.565 -9.172 5.125 1.00 97.81 97 GLU A CA 1
ATOM 773 C C . GLU A 1 97 ? -4.311 -9.925 3.811 1.00 97.81 97 GLU A C 1
ATOM 775 O O . GLU A 1 97 ? -3.432 -9.546 3.041 1.00 97.81 97 GLU A O 1
ATOM 780 N N . ALA A 1 98 ? -5.115 -10.957 3.537 1.00 98.12 98 ALA A N 1
ATOM 781 C CA . ALA A 1 98 ? -4.986 -11.789 2.346 1.00 98.12 98 ALA A CA 1
ATOM 782 C C . ALA A 1 98 ? -5.086 -10.980 1.040 1.00 98.12 98 ALA A C 1
ATOM 784 O O . ALA A 1 98 ? -4.314 -11.223 0.117 1.00 98.12 98 ALA A O 1
ATOM 785 N N . GLU A 1 99 ? -5.969 -9.980 0.981 1.00 98.06 99 GLU A N 1
ATOM 786 C CA . GLU A 1 99 ? -6.125 -9.121 -0.201 1.00 98.06 99 GLU A CA 1
ATOM 787 C C . GLU A 1 99 ? -4.915 -8.196 -0.384 1.00 98.06 99 GLU A C 1
ATOM 789 O O . GLU A 1 99 ? -4.446 -7.972 -1.498 1.00 98.06 99 GLU A O 1
ATOM 794 N N . LEU A 1 100 ? -4.348 -7.687 0.716 1.00 98.31 100 LEU A N 1
ATOM 795 C CA . LEU A 1 100 ? -3.132 -6.872 0.658 1.00 98.31 100 LEU A CA 1
ATOM 796 C C . LEU A 1 100 ? -1.912 -7.704 0.248 1.00 98.31 100 LEU A C 1
ATOM 798 O O . LEU A 1 100 ? -1.079 -7.213 -0.511 1.00 98.31 100 LEU A O 1
ATOM 802 N N . LEU A 1 101 ? -1.815 -8.955 0.709 1.00 98.50 101 LEU A N 1
ATOM 803 C CA . LEU A 1 101 ? -0.778 -9.894 0.278 1.00 98.50 101 LEU A CA 1
ATOM 804 C C . LEU A 1 101 ? -0.911 -10.237 -1.208 1.00 98.50 101 LEU A C 1
ATOM 806 O O . LEU A 1 101 ? 0.092 -10.199 -1.914 1.00 98.50 101 LEU A O 1
ATOM 810 N N . ALA A 1 102 ? -2.132 -10.460 -1.702 1.00 98.00 102 ALA A N 1
ATOM 811 C CA . ALA A 1 102 ? -2.377 -10.719 -3.120 1.00 98.00 102 ALA A CA 1
ATOM 812 C C . ALA A 1 102 ? -1.883 -9.567 -4.017 1.00 98.00 102 ALA A C 1
ATOM 814 O O . ALA A 1 102 ? -1.337 -9.808 -5.093 1.00 98.00 102 ALA A O 1
ATOM 815 N N . LEU A 1 103 ? -1.987 -8.311 -3.558 1.00 97.81 103 LEU A N 1
ATOM 816 C CA . LEU A 1 103 ? -1.394 -7.167 -4.263 1.00 97.81 103 LEU A CA 1
ATOM 817 C C . LEU A 1 103 ? 0.139 -7.237 -4.317 1.00 97.81 103 LEU A C 1
ATOM 819 O O . LEU A 1 103 ? 0.724 -6.845 -5.325 1.00 97.81 103 LEU A O 1
ATOM 823 N N . VAL A 1 104 ? 0.800 -7.714 -3.256 1.00 98.12 104 VAL A N 1
ATOM 824 C CA . VAL A 1 104 ? 2.260 -7.915 -3.248 1.00 98.12 104 VAL A CA 1
ATOM 825 C C . VAL A 1 104 ? 2.651 -9.037 -4.207 1.00 98.12 104 VAL A C 1
ATOM 827 O O . VAL A 1 104 ? 3.587 -8.867 -4.984 1.00 98.12 104 VAL A O 1
ATOM 830 N N . ASP A 1 105 ? 1.910 -10.144 -4.198 1.00 95.50 105 ASP A N 1
ATOM 831 C CA . ASP A 1 105 ? 2.157 -11.302 -5.063 1.00 95.50 105 ASP A CA 1
ATOM 832 C C . ASP A 1 105 ? 1.999 -10.949 -6.546 1.00 95.50 105 ASP A C 1
ATOM 834 O O . ASP A 1 105 ? 2.815 -11.356 -7.372 1.00 95.50 105 ASP A O 1
ATOM 838 N N . ALA A 1 106 ? 1.023 -10.104 -6.888 1.00 93.69 106 ALA A N 1
ATOM 839 C CA . ALA A 1 106 ? 0.888 -9.569 -8.241 1.00 93.69 106 ALA A CA 1
ATOM 840 C C . ALA A 1 106 ? 2.127 -8.761 -8.679 1.00 93.69 106 ALA A C 1
ATOM 842 O O . ALA A 1 106 ? 2.537 -8.837 -9.832 1.00 93.69 106 ALA A O 1
ATOM 843 N N . ARG A 1 107 ? 2.775 -8.020 -7.765 1.00 94.50 107 ARG A N 1
ATOM 844 C CA . ARG A 1 107 ? 4.008 -7.263 -8.070 1.00 94.50 107 ARG A CA 1
ATOM 845 C C . ARG A 1 107 ? 5.248 -8.125 -8.205 1.00 94.50 107 ARG A C 1
ATOM 847 O O . ARG A 1 107 ? 6.219 -7.676 -8.807 1.00 94.50 107 ARG A O 1
ATOM 854 N N . GLU A 1 108 ? 5.241 -9.328 -7.651 1.00 92.62 108 GLU A N 1
ATOM 855 C CA . GLU A 1 108 ? 6.355 -10.257 -7.818 1.00 92.62 108 GLU A CA 1
ATOM 856 C C . GLU A 1 108 ? 6.428 -10.772 -9.257 1.00 92.62 108 GLU A C 1
ATOM 858 O O . GLU A 1 108 ? 7.516 -10.834 -9.820 1.00 92.62 108 GLU A O 1
ATOM 863 N N . GLN A 1 109 ? 5.275 -11.006 -9.891 1.00 87.88 109 GLN A N 1
ATOM 864 C CA . GLN A 1 109 ? 5.186 -11.401 -11.304 1.00 87.88 109 GLN A CA 1
ATOM 865 C C . GLN A 1 109 ? 5.789 -10.337 -12.238 1.00 87.88 109 GLN A C 1
ATOM 867 O O . GLN A 1 109 ? 6.412 -10.666 -13.246 1.00 87.88 109 GLN A O 1
ATOM 872 N N . ASP A 1 110 ? 5.695 -9.055 -11.864 1.00 88.38 110 ASP A N 1
ATOM 873 C CA . ASP A 1 110 ? 6.286 -7.948 -12.625 1.00 88.38 110 ASP A CA 1
ATOM 874 C C . ASP A 1 110 ? 7.841 -7.985 -12.634 1.00 88.38 110 ASP A C 1
ATOM 876 O O . ASP A 1 110 ? 8.470 -7.340 -13.488 1.00 88.38 110 ASP A O 1
ATOM 880 N N . LEU A 1 111 ? 8.488 -8.701 -11.696 1.00 89.50 111 LEU A N 1
ATOM 881 C CA . LEU A 1 111 ? 9.955 -8.744 -11.553 1.00 89.50 111 LEU A CA 1
ATOM 882 C C . LEU A 1 111 ? 10.649 -9.596 -12.618 1.00 89.50 111 LEU A C 1
ATOM 884 O O . LEU A 1 111 ? 11.761 -9.255 -13.025 1.00 89.50 111 LEU A O 1
ATOM 888 N N . ASP A 1 112 ? 10.001 -10.664 -13.082 1.00 79.38 112 ASP A N 1
ATOM 889 C CA . ASP A 1 112 ? 10.579 -11.594 -14.060 1.00 79.38 112 ASP A CA 1
ATOM 890 C C . ASP A 1 112 ? 10.641 -10.990 -15.472 1.00 79.38 112 ASP A C 1
ATOM 892 O O . ASP A 1 112 ? 11.347 -11.486 -16.350 1.00 79.38 112 ASP A O 1
ATOM 896 N N . GLY A 1 113 ? 9.939 -9.874 -15.697 1.00 69.75 113 GLY A N 1
ATOM 897 C CA . GLY A 1 113 ? 9.987 -9.118 -16.948 1.00 69.75 113 GLY A CA 1
ATOM 898 C C . GLY A 1 113 ? 9.331 -9.822 -18.138 1.00 69.75 113 GLY A C 1
ATOM 899 O O . GLY A 1 113 ? 9.339 -9.268 -19.241 1.00 69.75 113 GLY A O 1
ATOM 900 N N . GLU A 1 114 ? 8.738 -10.999 -17.932 1.00 69.19 114 GLU A N 1
ATOM 901 C CA . GLU A 1 114 ? 7.834 -11.615 -18.893 1.00 69.19 114 GLU A CA 1
ATOM 902 C C . GLU A 1 114 ? 6.552 -10.777 -18.936 1.00 69.19 114 GLU A C 1
ATOM 904 O O . GLU A 1 114 ? 5.696 -10.865 -18.064 1.00 69.19 114 GLU A O 1
ATOM 909 N N . GLY A 1 115 ? 6.448 -9.881 -19.919 1.00 67.31 115 GLY A N 1
ATOM 910 C CA . GLY A 1 115 ? 5.207 -9.146 -20.144 1.00 67.31 115 GLY A CA 1
ATOM 911 C C . GLY A 1 115 ? 4.059 -10.086 -20.521 1.00 67.31 115 GLY A C 1
ATOM 912 O O . GLY A 1 115 ? 4.284 -11.213 -20.963 1.00 67.31 115 GLY A O 1
ATOM 913 N N . PHE A 1 116 ? 2.831 -9.584 -20.415 1.00 75.31 116 PHE A N 1
ATOM 914 C CA . PHE A 1 116 ? 1.637 -10.281 -20.892 1.00 75.31 116 PHE A CA 1
ATOM 915 C C . PHE A 1 116 ? 1.784 -10.628 -22.379 1.00 75.31 116 PHE A C 1
ATOM 917 O O . PHE A 1 116 ? 2.058 -9.751 -23.207 1.00 75.31 116 PHE A O 1
ATOM 924 N N . ARG A 1 117 ? 1.641 -11.910 -22.724 1.00 76.31 117 ARG A N 1
ATOM 925 C CA . ARG A 1 117 ? 1.808 -12.412 -24.094 1.00 76.31 117 ARG A CA 1
ATOM 926 C C . ARG A 1 117 ? 0.469 -12.436 -24.833 1.00 76.31 117 ARG A C 1
ATOM 928 O O . ARG A 1 117 ? 0.443 -12.191 -26.039 1.00 76.31 117 ARG A O 1
ATOM 935 N N . VAL A 1 118 ? -0.629 -12.704 -24.124 1.00 80.62 118 VAL A N 1
ATOM 936 C CA . VAL A 1 118 ? -2.009 -12.736 -24.635 1.00 80.62 118 VAL A CA 1
ATOM 937 C C . VAL A 1 118 ? -2.983 -12.036 -23.677 1.00 80.62 118 VAL A C 1
ATOM 939 O O . VAL A 1 118 ? -2.644 -11.752 -22.536 1.00 80.62 118 VAL A O 1
ATOM 942 N N . LEU A 1 119 ? -4.205 -11.738 -24.143 1.00 75.19 119 LEU A N 1
ATOM 943 C CA . LEU A 1 119 ? -5.232 -11.070 -23.324 1.00 75.19 119 LEU A CA 1
ATOM 944 C C . LEU A 1 119 ? -5.664 -11.890 -22.104 1.00 75.19 119 LEU A C 1
ATOM 946 O O . LEU A 1 119 ? -6.031 -11.295 -21.103 1.00 75.19 119 LEU A O 1
ATOM 950 N N . ASP A 1 120 ? -5.605 -13.218 -22.190 1.00 82.06 120 ASP A N 1
ATOM 951 C CA . ASP A 1 120 ? -5.945 -14.110 -21.075 1.00 82.06 120 ASP A CA 1
ATOM 952 C C . ASP A 1 120 ? -4.887 -14.087 -19.954 1.00 82.06 120 ASP A C 1
ATOM 954 O O . ASP A 1 120 ? -5.129 -14.636 -18.883 1.00 82.06 120 ASP A O 1
ATOM 958 N N . ASP A 1 121 ? -3.725 -13.460 -20.190 1.00 69.94 121 ASP A N 1
ATOM 959 C CA . ASP A 1 121 ? -2.705 -13.246 -19.161 1.00 69.94 121 ASP A CA 1
ATOM 960 C C . ASP A 1 121 ? -3.028 -12.022 -18.264 1.00 69.94 121 ASP A C 1
ATOM 962 O O . ASP A 1 121 ? -2.318 -11.804 -17.282 1.00 69.94 121 ASP A O 1
ATOM 966 N N . LEU A 1 122 ? -4.052 -11.213 -18.604 1.00 63.56 122 LEU A N 1
ATOM 967 C CA . LEU A 1 122 ? -4.527 -10.036 -17.844 1.00 63.56 122 LEU A CA 1
ATOM 968 C C . LEU A 1 122 ? -5.590 -10.400 -16.799 1.00 63.56 122 LEU A C 1
ATOM 970 O O . LEU A 1 122 ? -5.553 -9.775 -15.714 1.00 63.56 122 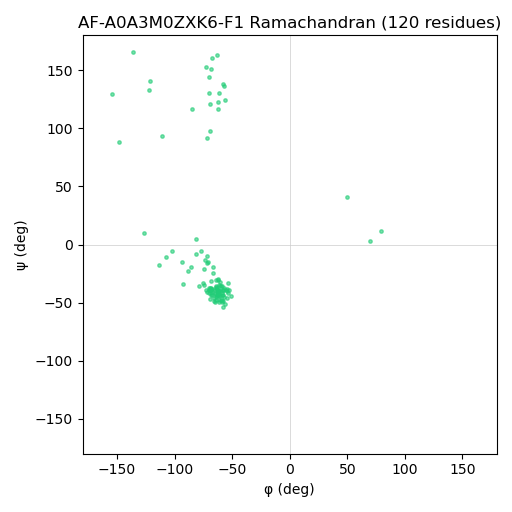LEU A O 1
#

Mean predicted aligned error: 4.31 Å

Nearest PDB structures (foldseek):
  5iys-assembly1_A  TM=8.980E-01  e=1.379E-02  Enterococcus hirae ATCC 9790
  8isa-assembly1_A-2  TM=9.105E-01  e=3.484E-02  Halobacillus halophilus
  7vws-assembly2_B  TM=8.269E-01  e=8.363E-02  Streptomyces sp.
  3adz-assembly1_A  TM=8.170E-01  e=8.492E-01  Staphylococcus aureus
  3ae0-assembly2_B  TM=7.801E-01  e=8.066E-01  Staphylococcus aureus

Sequence (122 aa):
MSARELSHCAEAVRRLDRDRWLTLLFAHPGDREALAALYAFNQEIARVRDRVSEPMLGAIRLEWWRESLRGIAAGTVRRHPVVEALAVAMAERDLPEAELLALVDAREQDLDGE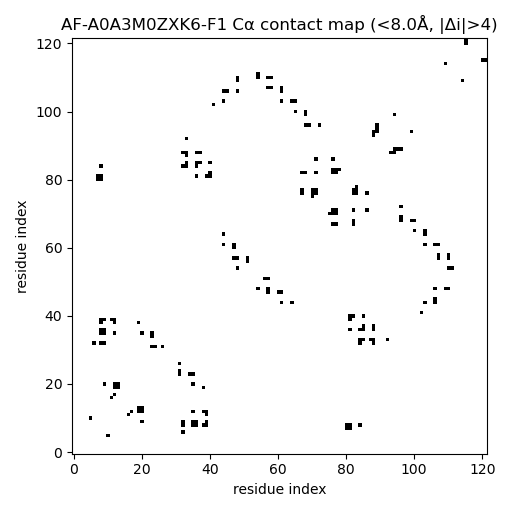GFRVLDDL

Solvent-accessible surface area (backbone atoms only — not comparable to full-atom values): 7032 Å² total; per-residue (Å²): 130,84,80,77,80,71,51,73,31,44,49,47,25,52,75,76,36,58,68,63,36,54,54,44,73,73,42,59,82,91,47,31,62,41,50,22,14,51,52,33,45,54,50,56,56,63,45,35,57,84,73,39,96,47,54,67,62,30,51,56,54,48,48,54,50,50,53,43,53,55,23,37,79,72,72,46,70,54,97,42,78,50,53,48,39,36,46,52,28,32,70,79,65,70,52,58,66,67,62,59,45,50,56,50,56,57,46,53,58,62,45,76,66,71,67,78,87,52,79,91,69,111

Radius of gyration: 15.49 Å; Cα contacts (8 Å, |Δi|>4): 110; chains: 1; bounding box: 34×42×41 Å

pLDDT: mean 92.78, std 10.59, range [37.62, 98.75]

Secondary structure (DSSP, 8-state):
-PPPPPPHHHHHHHHH-HHHHHHHHHS-TTTHHHHHHHHHHHHHHHTHHHH-SSHHHHHHHHHHHHHHHHHHHTT---S-HHHHHHHHHHHHHT--HHHHHHHHHHHHHTTS-----SGGG-

Foldseek 3Di:
DDDPDDAPLLVQCVVPPVVLNVVLVVDDPVCSLLSSLVSSLLVVLLCLQVPDPALVSSVVVLVVVLVQLVCLVVVHHDPDRSSVSNSVSCVVPVDDSVVSNVSSVVSSVVSVVPPDPDPVSD